Protein AF-A0A829D7S8-F1 (afdb_monomer_lite)

pLDDT: mean 92.16, std 6.32, range [56.72, 98.25]

Radius of gyration: 20.56 Å; chains: 1; bounding box: 47×34×54 Å

Structure (mmCIF, N/CA/C/O backbone):
data_AF-A0A829D7S8-F1
#
_entry.id   AF-A0A829D7S8-F1
#
loop_
_atom_site.group_PDB
_atom_site.id
_atom_site.type_symbol
_atom_site.label_atom_id
_atom_site.label_alt_id
_atom_site.label_comp_id
_atom_site.label_asym_id
_atom_site.label_entity_id
_atom_site.label_seq_id
_atom_site.pdbx_PDB_ins_code
_atom_site.Cartn_x
_atom_site.Cartn_y
_atom_site.Cartn_z
_atom_site.occupancy
_atom_site.B_iso_or_equiv
_atom_site.auth_seq_id
_atom_site.auth_comp_id
_atom_site.auth_asym_id
_atom_site.auth_atom_id
_atom_site.pdbx_PDB_model_num
ATOM 1 N N . MET A 1 1 ? 19.886 -24.184 -5.413 1.00 60.88 1 MET A N 1
ATOM 2 C CA . MET A 1 1 ? 19.969 -22.726 -5.178 1.00 60.88 1 MET A CA 1
ATOM 3 C C . MET A 1 1 ? 20.993 -22.502 -4.086 1.00 60.88 1 MET A C 1
ATOM 5 O O . MET A 1 1 ? 20.835 -23.091 -3.027 1.00 60.88 1 MET A O 1
ATOM 9 N N . GLU A 1 2 ? 22.037 -21.721 -4.359 1.00 80.69 2 GLU A N 1
ATOM 10 C CA . GLU A 1 2 ? 23.176 -21.539 -3.439 1.00 80.69 2 GLU A CA 1
ATOM 11 C C . GLU A 1 2 ? 23.070 -20.266 -2.580 1.00 80.69 2 GLU A C 1
ATOM 13 O O . GLU A 1 2 ? 23.741 -20.155 -1.559 1.00 80.69 2 GLU A O 1
ATOM 18 N N . TRP A 1 3 ? 22.213 -19.307 -2.955 1.00 84.88 3 TRP A N 1
ATOM 19 C CA . TRP A 1 3 ? 22.037 -18.040 -2.238 1.00 84.88 3 TRP A CA 1
ATOM 20 C C . TRP A 1 3 ? 20.622 -17.482 -2.488 1.00 84.88 3 TRP A C 1
ATOM 22 O O . TRP A 1 3 ? 20.160 -17.479 -3.622 1.00 84.88 3 TRP A O 1
ATOM 32 N N . CYS A 1 4 ? 19.901 -17.055 -1.445 1.00 85.06 4 CYS A N 1
ATOM 33 C CA . CYS A 1 4 ? 18.583 -16.399 -1.564 1.00 85.06 4 CYS A CA 1
ATOM 34 C C . CYS A 1 4 ? 18.231 -15.685 -0.248 1.00 85.06 4 CYS A C 1
ATOM 36 O O . CYS A 1 4 ? 17.263 -16.015 0.438 1.00 85.06 4 CYS A O 1
ATOM 38 N N . TYR A 1 5 ? 19.084 -14.754 0.176 1.00 88.12 5 TYR A N 1
ATOM 39 C CA . TYR A 1 5 ? 18.881 -14.039 1.435 1.00 88.12 5 TYR A CA 1
ATOM 40 C C . TYR A 1 5 ? 18.190 -12.696 1.197 1.00 88.12 5 TYR A C 1
ATOM 42 O O . TYR A 1 5 ? 18.477 -11.992 0.228 1.00 88.12 5 TYR A O 1
ATOM 50 N N . ASN A 1 6 ? 17.311 -12.305 2.124 1.00 84.62 6 ASN A N 1
ATOM 51 C CA . ASN A 1 6 ? 16.672 -10.987 2.131 1.00 84.62 6 ASN A CA 1
ATOM 52 C C . ASN A 1 6 ? 17.607 -9.922 2.730 1.00 84.62 6 ASN A C 1
ATOM 54 O O . ASN A 1 6 ? 17.330 -9.332 3.774 1.00 84.62 6 ASN A O 1
ATOM 58 N N . ARG A 1 7 ? 18.766 -9.741 2.100 1.00 87.25 7 ARG A N 1
ATOM 59 C CA . ARG A 1 7 ? 19.721 -8.675 2.398 1.00 87.25 7 ARG A CA 1
ATOM 60 C C . ARG A 1 7 ? 20.354 -8.212 1.098 1.00 87.25 7 ARG A C 1
ATOM 62 O O . ARG A 1 7 ? 20.599 -9.027 0.211 1.00 87.25 7 ARG A O 1
ATOM 69 N N . LEU A 1 8 ? 20.574 -6.908 0.991 1.00 84.12 8 LEU A N 1
ATOM 70 C CA . LEU A 1 8 ? 21.211 -6.325 -0.178 1.00 84.12 8 LEU A CA 1
ATOM 71 C C . LEU A 1 8 ? 22.719 -6.582 -0.103 1.00 84.12 8 LEU A C 1
ATOM 73 O O . LEU A 1 8 ? 23.388 -6.096 0.805 1.00 84.12 8 LEU A O 1
ATOM 77 N N . GLU A 1 9 ? 23.227 -7.344 -1.061 1.00 88.62 9 GLU A N 1
ATOM 78 C CA . GLU A 1 9 ? 24.649 -7.552 -1.329 1.00 88.62 9 GLU A CA 1
ATOM 79 C C . GLU A 1 9 ? 24.943 -7.131 -2.776 1.00 88.62 9 GLU A C 1
ATOM 81 O O . GLU A 1 9 ? 24.033 -6.957 -3.595 1.00 88.62 9 GLU A O 1
ATOM 86 N N . GLU A 1 10 ? 26.219 -6.956 -3.114 1.00 85.00 10 GLU A N 1
ATOM 87 C CA . GLU A 1 10 ? 26.619 -6.610 -4.476 1.00 85.00 10 GLU A CA 1
ATOM 88 C C . GLU A 1 10 ? 26.099 -7.657 -5.476 1.00 85.00 10 GLU A C 1
ATOM 90 O O . GLU A 1 10 ? 26.442 -8.837 -5.417 1.00 85.00 10 GLU A O 1
ATOM 95 N N . GLY A 1 11 ? 25.199 -7.227 -6.365 1.00 79.44 11 GLY A N 1
ATOM 96 C CA . GLY A 1 11 ? 24.566 -8.102 -7.351 1.00 79.44 11 GLY A CA 1
ATOM 97 C C . GLY A 1 11 ? 23.584 -9.132 -6.780 1.00 79.44 11 GLY A C 1
ATOM 98 O O . GLY A 1 11 ? 23.167 -10.016 -7.526 1.00 79.44 11 GLY A O 1
ATOM 99 N N . ARG A 1 12 ? 23.182 -9.048 -5.500 1.00 84.44 12 ARG A N 1
ATOM 100 C CA . ARG A 1 12 ? 22.297 -10.044 -4.878 1.00 84.44 12 ARG A CA 1
ATOM 101 C C . ARG A 1 12 ? 21.247 -9.419 -3.952 1.00 84.44 12 ARG A C 1
ATOM 103 O O . ARG A 1 12 ? 21.555 -8.608 -3.084 1.00 84.44 12 ARG A O 1
ATOM 110 N N . LEU A 1 13 ? 19.989 -9.815 -4.139 1.00 88.00 13 LEU A N 1
ATOM 111 C CA . LEU A 1 13 ? 18.860 -9.448 -3.282 1.00 88.00 13 LEU A CA 1
ATOM 112 C C . LEU A 1 13 ? 17.735 -10.460 -3.500 1.00 88.00 13 LEU A C 1
ATOM 114 O O . LEU A 1 13 ? 17.040 -10.390 -4.517 1.00 88.00 13 LEU A O 1
ATOM 118 N N . GLY A 1 14 ? 17.590 -11.396 -2.558 1.00 88.88 14 GLY A N 1
ATOM 119 C CA . GLY A 1 14 ? 16.621 -12.486 -2.653 1.00 88.88 14 GLY A CA 1
ATOM 120 C C . GLY A 1 14 ? 16.651 -13.198 -4.007 1.00 88.88 14 GLY A C 1
ATOM 121 O O . GLY A 1 14 ? 17.698 -13.342 -4.639 1.00 88.88 14 GLY A O 1
ATOM 122 N N . ASP A 1 15 ? 15.473 -13.611 -4.452 1.00 88.12 15 ASP A N 1
ATOM 123 C CA . ASP A 1 15 ? 15.202 -14.129 -5.788 1.00 88.12 15 ASP A CA 1
ATOM 124 C C . ASP A 1 15 ? 15.162 -13.015 -6.853 1.00 88.12 15 ASP A C 1
ATOM 126 O O . ASP A 1 15 ? 15.587 -13.221 -7.990 1.00 88.12 15 ASP A O 1
ATOM 130 N N . GLN A 1 16 ? 14.713 -11.812 -6.487 1.00 88.50 16 GLN A N 1
ATOM 131 C CA . GLN A 1 16 ? 14.463 -10.720 -7.429 1.00 88.50 16 GLN A CA 1
ATOM 132 C C . GLN A 1 16 ? 15.694 -10.299 -8.241 1.00 88.50 16 GLN A C 1
ATOM 134 O O . GLN A 1 16 ? 15.571 -10.028 -9.434 1.00 88.50 16 GLN A O 1
ATOM 139 N N . LYS A 1 17 ? 16.890 -10.262 -7.641 1.00 88.94 17 LYS A N 1
ATOM 140 C CA . LYS A 1 17 ? 18.094 -9.793 -8.349 1.00 88.94 17 LYS A CA 1
ATOM 141 C C . LYS A 1 17 ? 18.584 -10.758 -9.430 1.00 88.94 17 LYS A C 1
ATOM 143 O O . LYS A 1 17 ? 19.277 -10.335 -10.349 1.00 88.94 17 LYS A O 1
ATOM 148 N N . TYR A 1 18 ? 18.186 -12.030 -9.368 1.00 89.12 18 TYR A N 1
ATOM 149 C CA . TYR A 1 18 ? 18.498 -12.980 -10.434 1.00 89.12 18 TYR A CA 1
ATOM 150 C C . TYR A 1 18 ? 17.850 -12.578 -11.764 1.00 89.12 18 TYR A C 1
ATOM 152 O O . TYR A 1 18 ? 18.429 -12.840 -12.815 1.00 89.12 18 TYR A O 1
ATOM 160 N N . LEU A 1 19 ? 16.705 -11.887 -11.737 1.00 90.38 19 LEU A N 1
ATOM 161 C CA . LEU A 1 19 ? 15.999 -11.456 -12.946 1.00 90.38 19 LEU A CA 1
ATOM 162 C C . LEU A 1 19 ? 16.843 -10.532 -13.837 1.00 90.38 19 LEU A C 1
ATOM 164 O O . LEU A 1 19 ? 16.662 -10.547 -15.052 1.00 90.38 19 LEU A O 1
ATOM 168 N N . ASP A 1 20 ? 17.798 -9.791 -13.267 1.00 89.50 20 ASP A N 1
ATOM 169 C CA . ASP A 1 20 ? 18.663 -8.868 -14.013 1.00 89.50 20 ASP A CA 1
ATOM 170 C C . ASP A 1 20 ? 19.591 -9.591 -15.001 1.00 89.50 20 ASP A C 1
ATOM 172 O O . ASP A 1 20 ? 19.954 -9.018 -16.029 1.00 89.50 20 ASP A O 1
ATOM 176 N N . ILE A 1 21 ? 19.969 -10.840 -14.696 1.00 91.06 21 ILE A N 1
ATOM 177 C CA . ILE A 1 21 ? 20.879 -11.649 -15.524 1.00 91.06 21 ILE A CA 1
ATOM 178 C C . ILE A 1 21 ? 20.143 -12.666 -16.405 1.00 91.06 21 ILE A C 1
ATOM 180 O O . ILE A 1 21 ? 20.741 -13.275 -17.291 1.00 91.06 21 ILE A O 1
ATOM 184 N N . TRP A 1 22 ? 18.854 -12.911 -16.152 1.00 92.69 22 TRP A N 1
ATOM 185 C CA . TRP A 1 22 ? 18.091 -13.945 -16.856 1.00 92.69 22 TRP A CA 1
ATOM 186 C C . TRP A 1 22 ? 17.999 -13.734 -18.371 1.00 92.69 22 TRP A C 1
ATOM 188 O O . TRP A 1 22 ? 18.159 -14.725 -19.087 1.00 92.69 22 TRP A O 1
ATOM 198 N N . PRO A 1 23 ? 17.795 -12.505 -18.889 1.00 93.62 23 PRO A N 1
ATOM 199 C CA . PRO A 1 23 ? 17.758 -12.272 -20.330 1.00 93.62 23 PRO A CA 1
ATOM 200 C C . PRO A 1 23 ? 19.057 -12.663 -21.047 1.00 93.62 23 PRO A C 1
ATOM 202 O O . PRO A 1 23 ? 19.014 -13.031 -22.216 1.00 93.62 23 PRO A O 1
ATOM 205 N N . GLN A 1 24 ? 20.208 -12.591 -20.366 1.00 92.50 24 GLN A N 1
ATOM 206 C CA . GLN A 1 24 ? 21.499 -13.012 -20.916 1.00 92.50 24 GLN A CA 1
ATOM 207 C C . GLN A 1 24 ? 21.796 -14.492 -20.630 1.00 92.50 24 GLN A C 1
ATOM 209 O O . GLN A 1 24 ? 22.450 -15.153 -21.433 1.00 92.50 24 GLN A O 1
ATOM 214 N N . ALA A 1 25 ? 21.324 -15.020 -19.498 1.00 92.75 25 ALA A N 1
ATOM 215 C CA . ALA A 1 25 ? 21.607 -16.385 -19.059 1.00 92.75 25 ALA A CA 1
ATOM 216 C C . ALA A 1 25 ? 20.745 -17.455 -19.756 1.00 92.75 25 ALA A C 1
ATOM 218 O O . ALA A 1 25 ? 21.171 -18.606 -19.856 1.00 92.75 25 ALA A O 1
ATOM 219 N N . TYR A 1 26 ? 19.549 -17.107 -20.246 1.00 94.25 26 TYR A N 1
ATOM 220 C CA . TYR A 1 26 ? 18.585 -18.077 -20.773 1.00 94.25 26 TYR A CA 1
ATOM 221 C C . TYR A 1 26 ? 17.999 -17.651 -22.124 1.00 94.25 26 TYR A C 1
ATOM 223 O O . TYR A 1 26 ? 17.531 -16.531 -22.297 1.00 94.25 26 TYR A O 1
ATOM 231 N N . LYS A 1 27 ? 17.948 -18.588 -23.082 1.00 91.62 27 LYS A N 1
ATOM 232 C CA . LYS A 1 27 ? 17.506 -18.320 -24.467 1.00 91.62 27 LYS A CA 1
ATOM 233 C C . LYS A 1 27 ? 16.011 -18.015 -24.623 1.00 91.62 27 LYS A C 1
ATOM 235 O O . LYS A 1 27 ? 15.631 -17.364 -25.586 1.00 91.62 27 LYS A O 1
ATOM 240 N N . ASN A 1 28 ? 15.170 -18.480 -23.699 1.00 93.88 28 ASN A N 1
ATOM 241 C CA . ASN A 1 28 ? 13.708 -18.393 -23.804 1.00 93.88 28 ASN A CA 1
ATOM 242 C C . ASN A 1 28 ? 13.105 -17.441 -22.757 1.00 93.88 28 ASN A C 1
ATOM 244 O O . ASN A 1 28 ? 12.023 -17.693 -22.231 1.00 93.88 28 ASN A O 1
ATOM 248 N N . VAL A 1 29 ? 13.821 -16.362 -22.431 1.00 94.81 29 VAL A N 1
ATOM 249 C CA . VAL A 1 29 ? 13.354 -15.290 -21.542 1.00 94.81 29 VAL A CA 1
ATOM 250 C C . VAL A 1 29 ? 13.076 -14.046 -22.378 1.00 94.81 29 VAL A C 1
ATOM 252 O O . VAL A 1 29 ? 13.906 -13.625 -23.178 1.00 94.81 29 VAL A O 1
ATOM 255 N N . CYS A 1 30 ? 11.905 -13.443 -22.184 1.00 91.50 3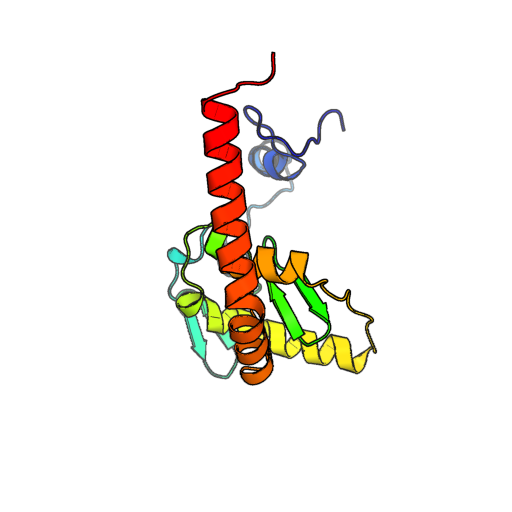0 CYS A N 1
ATOM 256 C CA . CYS A 1 30 ? 11.525 -12.195 -22.835 1.00 91.50 30 CYS A CA 1
ATOM 257 C C . CYS A 1 30 ? 11.257 -11.123 -21.778 1.00 91.50 30 CYS A C 1
ATOM 259 O O . CYS A 1 30 ? 10.560 -11.374 -20.795 1.00 91.50 30 CYS A O 1
ATOM 261 N N . VAL A 1 31 ? 11.804 -9.925 -21.990 1.00 91.44 31 VAL A N 1
ATOM 262 C CA . VAL A 1 31 ? 11.541 -8.771 -21.126 1.00 91.44 31 VAL A CA 1
ATOM 263 C C . VAL A 1 31 ? 10.228 -8.128 -21.551 1.00 91.44 31 VAL A C 1
ATOM 265 O O . VAL A 1 31 ? 10.083 -7.657 -22.683 1.00 91.44 31 VAL A O 1
ATOM 268 N N . LEU A 1 32 ? 9.271 -8.094 -20.628 1.00 90.81 32 LEU A N 1
ATOM 269 C CA . LEU A 1 32 ? 7.996 -7.426 -20.835 1.00 90.81 32 LEU A CA 1
ATOM 270 C C . LEU A 1 32 ? 8.218 -5.918 -21.022 1.00 90.81 32 LEU A C 1
ATOM 272 O O . LEU A 1 32 ? 8.768 -5.254 -20.150 1.00 90.81 32 LEU A O 1
ATOM 276 N N . LYS A 1 33 ? 7.767 -5.380 -22.160 1.00 89.75 33 LYS A N 1
ATOM 277 C CA . LYS A 1 33 ? 7.876 -3.946 -22.492 1.00 89.75 33 LYS A CA 1
ATOM 278 C C . LYS A 1 33 ? 6.652 -3.121 -22.084 1.00 89.75 33 LYS A C 1
ATOM 280 O O . LYS A 1 33 ? 6.668 -1.905 -22.214 1.00 89.75 33 LYS A O 1
ATOM 285 N N . ASN A 1 34 ? 5.581 -3.782 -21.653 1.00 89.94 34 ASN A N 1
ATOM 286 C CA . ASN A 1 34 ? 4.330 -3.138 -21.277 1.00 89.94 34 ASN A CA 1
ATOM 287 C C . ASN A 1 34 ? 4.420 -2.604 -19.837 1.00 89.94 34 ASN A C 1
ATOM 289 O O . ASN A 1 34 ? 4.390 -3.384 -18.883 1.00 89.94 34 ASN A O 1
ATOM 293 N N . GLU A 1 35 ? 4.499 -1.284 -19.683 1.00 90.50 35 GLU A N 1
ATOM 294 C CA . GLU A 1 35 ? 4.622 -0.627 -18.377 1.00 90.50 35 GLU A CA 1
ATOM 295 C C . GLU A 1 35 ? 3.363 -0.775 -17.512 1.00 90.50 35 GLU A C 1
ATOM 297 O O . GLU A 1 35 ? 3.458 -0.868 -16.287 1.00 90.50 35 GLU A O 1
ATOM 302 N N . GLN A 1 36 ? 2.185 -0.910 -18.130 1.00 95.06 36 GLN A N 1
ATOM 303 C CA . GLN A 1 36 ? 0.901 -1.094 -17.444 1.00 95.06 36 GLN A CA 1
ATOM 304 C C . GLN A 1 36 ? 0.799 -2.431 -16.687 1.00 95.06 36 GLN A C 1
ATOM 306 O O . GLN A 1 36 ? -0.155 -2.644 -15.936 1.00 95.06 36 GLN A O 1
ATOM 311 N N . ALA A 1 37 ? 1.773 -3.324 -16.872 1.00 93.94 37 ALA A N 1
ATOM 312 C CA . ALA A 1 37 ? 1.940 -4.586 -16.157 1.00 93.94 37 ALA A CA 1
ATOM 313 C C . ALA A 1 37 ? 3.177 -4.574 -15.229 1.00 93.94 37 ALA A C 1
ATOM 315 O O . ALA A 1 37 ? 3.745 -5.616 -14.913 1.00 93.94 37 ALA A O 1
ATOM 316 N N . GLY A 1 38 ? 3.617 -3.392 -14.795 1.00 92.56 38 GLY A N 1
ATOM 317 C CA . GLY A 1 38 ? 4.749 -3.231 -13.881 1.00 92.56 38 GLY A CA 1
ATOM 318 C C . GLY A 1 38 ? 4.687 -1.967 -13.026 1.00 92.56 38 GLY A C 1
ATOM 319 O O . GLY A 1 38 ? 5.700 -1.581 -12.442 1.00 92.56 38 GLY A O 1
ATOM 320 N N . VAL A 1 39 ? 3.529 -1.301 -12.951 1.00 96.06 39 VAL A N 1
ATOM 321 C CA . VAL A 1 39 ? 3.364 -0.082 -12.146 1.00 96.06 39 VAL A CA 1
ATOM 322 C C . VAL A 1 39 ? 3.351 -0.435 -10.661 1.00 96.06 39 VAL A C 1
ATOM 324 O O . VAL A 1 39 ? 2.600 -1.306 -10.224 1.00 96.06 39 VAL A O 1
ATOM 327 N N . ALA A 1 40 ? 4.180 0.251 -9.883 1.00 96.25 40 ALA A N 1
ATOM 328 C CA . ALA A 1 40 ? 4.447 -0.020 -8.477 1.00 96.25 40 ALA A CA 1
ATOM 329 C C . ALA A 1 40 ? 4.945 1.242 -7.762 1.00 96.25 40 ALA A C 1
ATOM 331 O O . ALA A 1 40 ? 5.247 2.255 -8.387 1.00 96.25 40 ALA A O 1
ATOM 332 N N . LEU A 1 41 ? 5.122 1.180 -6.442 1.00 96.81 41 LEU A N 1
ATOM 333 C CA . LEU A 1 41 ? 5.589 2.330 -5.656 1.00 96.81 41 LEU A CA 1
ATOM 334 C C . LEU A 1 41 ? 6.919 2.929 -6.160 1.00 96.81 41 LEU A C 1
ATOM 336 O O . LEU A 1 41 ? 7.082 4.138 -6.143 1.00 96.81 41 LEU A O 1
ATOM 340 N N . TRP A 1 42 ? 7.853 2.129 -6.679 1.00 94.94 42 TRP A N 1
ATOM 341 C CA . TRP A 1 42 ? 9.163 2.631 -7.129 1.00 94.94 42 TRP A CA 1
ATOM 342 C C . TRP A 1 42 ? 9.166 3.336 -8.496 1.00 94.94 42 TRP A C 1
ATOM 344 O O . TRP A 1 42 ? 10.164 3.964 -8.845 1.00 94.94 42 TRP A O 1
ATOM 354 N N . ASN A 1 43 ? 8.111 3.207 -9.307 1.00 95.12 43 ASN A N 1
ATOM 355 C CA . ASN A 1 43 ? 8.041 3.838 -10.633 1.00 95.12 43 ASN A CA 1
ATOM 356 C C . ASN A 1 43 ? 6.769 4.658 -10.872 1.00 95.12 43 ASN A C 1
ATOM 358 O O . ASN A 1 43 ? 6.711 5.369 -11.868 1.00 95.12 43 ASN A O 1
ATOM 362 N N . VAL A 1 44 ? 5.780 4.604 -9.977 1.00 95.19 44 VAL A N 1
ATOM 363 C CA . VAL A 1 44 ? 4.455 5.191 -10.213 1.00 95.19 44 VAL A CA 1
ATOM 364 C C . VAL A 1 44 ? 4.461 6.707 -10.420 1.00 95.19 44 VAL A C 1
ATOM 366 O O . VAL A 1 44 ? 3.620 7.212 -11.153 1.00 95.19 44 VAL A O 1
ATOM 369 N N . GLU A 1 45 ? 5.419 7.438 -9.843 1.00 94.12 45 GLU A N 1
ATOM 370 C CA . GLU A 1 45 ? 5.535 8.896 -10.032 1.00 94.12 45 GLU A CA 1
ATOM 371 C C . GLU A 1 45 ? 5.875 9.312 -11.466 1.00 94.12 45 GLU A C 1
ATOM 373 O O . GLU A 1 45 ? 5.713 10.476 -11.819 1.00 94.12 45 GLU A O 1
ATOM 378 N N . LYS A 1 46 ? 6.339 8.373 -12.296 1.00 94.38 46 LYS A N 1
ATOM 379 C CA . LYS A 1 46 ? 6.680 8.633 -13.697 1.00 94.38 46 LYS A CA 1
ATOM 380 C C . LYS A 1 46 ? 5.452 8.759 -14.593 1.00 94.38 46 LYS A C 1
ATOM 382 O O . LYS A 1 46 ? 5.591 9.237 -15.712 1.00 94.38 46 LYS A O 1
ATOM 387 N N . TYR A 1 47 ? 4.287 8.324 -14.116 1.00 94.88 47 TYR A N 1
ATOM 388 C CA . TYR A 1 47 ? 3.111 8.131 -14.949 1.00 94.88 47 TYR A CA 1
ATOM 389 C C . TYR A 1 47 ? 1.962 9.060 -14.566 1.00 94.88 47 TYR A C 1
ATOM 391 O O . TYR A 1 47 ? 1.717 9.348 -13.390 1.00 94.88 47 TYR A O 1
ATOM 399 N N . LYS A 1 48 ? 1.178 9.460 -15.565 1.00 95.50 48 LYS A N 1
ATOM 400 C CA . LYS A 1 48 ? -0.122 10.097 -15.376 1.00 95.50 48 LYS A CA 1
ATOM 401 C C . LYS A 1 48 ? -1.164 9.024 -15.073 1.00 95.50 48 LYS A C 1
ATOM 403 O O . LYS A 1 48 ? -1.410 8.134 -15.885 1.00 95.50 48 LYS A O 1
ATOM 408 N N . ILE A 1 49 ? -1.807 9.131 -13.913 1.00 96.25 49 ILE A N 1
ATOM 409 C CA . ILE A 1 49 ? -2.819 8.172 -13.459 1.00 96.25 49 ILE A CA 1
ATOM 410 C C . ILE A 1 49 ? -4.204 8.797 -13.601 1.00 96.25 49 ILE A C 1
ATOM 412 O O . ILE A 1 49 ? -4.478 9.854 -13.033 1.00 96.25 49 ILE A O 1
ATOM 416 N N . GLU A 1 50 ? -5.096 8.125 -14.322 1.00 96.38 50 GLU A N 1
ATOM 417 C CA . GLU A 1 50 ? -6.471 8.579 -14.531 1.00 96.38 50 GLU A CA 1
ATOM 418 C C . GLU A 1 50 ? -7.477 7.465 -14.244 1.00 96.38 50 GLU A C 1
ATOM 420 O O . GLU A 1 50 ? -7.221 6.290 -14.495 1.00 96.38 50 GLU A O 1
ATOM 425 N N . LEU A 1 51 ? -8.656 7.837 -13.745 1.00 96.44 51 LEU A N 1
ATOM 426 C CA . LEU A 1 51 ? -9.789 6.930 -13.584 1.00 96.44 51 LEU A CA 1
ATOM 427 C C . LEU A 1 51 ? -10.856 7.292 -14.622 1.00 96.44 51 LEU A C 1
ATOM 429 O O . LEU A 1 51 ? -11.432 8.375 -14.560 1.00 96.44 51 LEU A O 1
ATOM 433 N N . LYS A 1 52 ? -11.136 6.387 -15.563 1.00 96.06 52 LYS A N 1
ATOM 434 C CA . LYS A 1 52 ? -12.174 6.559 -16.594 1.00 96.06 52 LYS A CA 1
ATOM 435 C C . LYS A 1 52 ? -13.099 5.344 -16.558 1.00 96.06 52 LYS A C 1
ATOM 437 O O . LYS A 1 52 ? -12.637 4.212 -16.680 1.00 96.06 52 LYS A O 1
ATOM 442 N N . ASN A 1 53 ? -14.403 5.558 -16.364 1.00 93.56 53 ASN A N 1
ATOM 443 C CA . ASN A 1 53 ? -15.419 4.491 -16.324 1.00 93.56 53 ASN A CA 1
ATOM 444 C C . ASN A 1 53 ? -15.081 3.339 -15.349 1.00 93.56 53 ASN A C 1
ATOM 446 O O . ASN A 1 53 ? -15.218 2.164 -15.686 1.00 93.56 53 ASN A O 1
ATOM 450 N N . GLY A 1 54 ? -14.572 3.672 -14.156 1.00 92.19 54 GLY A N 1
ATOM 451 C CA . GLY A 1 54 ? -14.178 2.687 -13.138 1.00 92.19 54 GLY A CA 1
ATOM 452 C C . GLY A 1 54 ? -12.905 1.895 -13.461 1.00 92.19 54 GLY A C 1
ATOM 453 O O . GLY A 1 54 ? -12.575 0.956 -12.741 1.00 92.19 54 GLY A O 1
ATOM 454 N N . ARG A 1 55 ? -12.181 2.255 -14.527 1.00 95.56 55 ARG A N 1
ATOM 455 C CA . ARG A 1 55 ? -10.919 1.631 -14.933 1.00 95.56 55 ARG A CA 1
ATOM 456 C C . ARG A 1 55 ? -9.764 2.613 -14.795 1.00 95.56 55 ARG A C 1
ATOM 458 O O . ARG A 1 55 ? -9.922 3.804 -15.060 1.00 95.56 55 ARG A O 1
ATOM 465 N N . ILE A 1 56 ? -8.614 2.099 -14.378 1.00 97.25 56 ILE A N 1
ATOM 466 C CA . ILE A 1 56 ? -7.405 2.894 -14.156 1.00 97.25 56 ILE A CA 1
ATOM 467 C C . ILE A 1 56 ? -6.588 2.915 -15.444 1.00 97.25 56 ILE A C 1
ATOM 469 O O . ILE A 1 56 ? -6.350 1.867 -16.040 1.00 97.25 56 ILE A O 1
ATOM 473 N N . PHE A 1 57 ? -6.144 4.097 -15.846 1.00 97.44 57 PHE A N 1
ATOM 474 C CA . PHE A 1 57 ? -5.272 4.327 -16.988 1.00 97.44 57 PHE A CA 1
ATOM 475 C C . PHE A 1 57 ? -3.945 4.921 -16.512 1.00 97.44 57 PHE A C 1
ATOM 477 O O . PHE A 1 57 ? -3.922 5.719 -15.575 1.00 97.44 57 PHE A O 1
ATOM 484 N N . ILE A 1 58 ? -2.865 4.504 -17.164 1.00 96.44 58 ILE A N 1
ATOM 485 C CA . ILE A 1 58 ? -1.479 4.919 -16.949 1.00 96.44 58 ILE A CA 1
ATOM 486 C C . ILE A 1 58 ? -0.994 5.432 -18.299 1.00 96.44 58 ILE A C 1
ATOM 488 O O . ILE A 1 58 ? -0.881 4.640 -19.238 1.00 96.44 58 ILE A O 1
ATOM 492 N N . ASP A 1 59 ? -0.791 6.745 -18.401 1.00 95.38 59 ASP A N 1
ATOM 493 C CA . ASP A 1 59 ? -0.481 7.441 -19.658 1.00 95.38 59 ASP A CA 1
ATOM 494 C C . ASP A 1 59 ? -1.460 7.073 -20.784 1.00 95.38 59 ASP A C 1
ATOM 496 O O . ASP A 1 59 ? -1.081 6.626 -21.862 1.00 95.38 59 ASP A O 1
ATOM 500 N N . ASP A 1 60 ? -2.758 7.205 -20.491 1.00 95.88 60 ASP A N 1
ATOM 501 C CA . ASP A 1 60 ? -3.872 6.909 -21.405 1.00 95.88 60 ASP A CA 1
ATOM 502 C C . ASP A 1 60 ? -4.007 5.438 -21.851 1.00 95.88 60 ASP A C 1
ATOM 504 O O . ASP A 1 60 ? -4.943 5.097 -22.579 1.00 95.88 60 ASP A O 1
ATOM 508 N N . VAL A 1 61 ? -3.174 4.529 -21.335 1.00 96.69 61 VAL A N 1
ATOM 509 C CA . VAL A 1 61 ? -3.275 3.081 -21.568 1.00 96.69 61 VAL A CA 1
ATOM 510 C C . VAL A 1 61 ? -3.865 2.385 -20.344 1.00 96.69 61 VAL A C 1
ATOM 512 O O . VAL A 1 61 ? -3.537 2.700 -19.203 1.00 96.69 61 VAL A O 1
ATOM 515 N N . LEU A 1 62 ? -4.762 1.424 -20.568 1.00 97.19 62 LEU A N 1
ATOM 516 C CA . LEU A 1 62 ? -5.423 0.681 -19.495 1.00 97.19 62 LEU A CA 1
ATOM 517 C C . LEU A 1 62 ? -4.399 -0.069 -18.625 1.00 97.19 62 LEU A C 1
ATOM 519 O O . LEU A 1 62 ? -3.610 -0.864 -19.135 1.00 97.19 62 LEU A O 1
ATOM 523 N N . LEU A 1 63 ? -4.462 0.141 -17.308 1.00 97.44 63 LEU A N 1
ATOM 524 C CA . LEU A 1 63 ? -3.674 -0.603 -16.330 1.00 97.44 63 LEU A CA 1
ATOM 525 C C . LEU A 1 63 ? -4.021 -2.097 -16.408 1.00 97.44 63 LEU A C 1
ATOM 527 O O . LEU A 1 63 ? -5.189 -2.467 -16.275 1.00 97.44 63 LEU A O 1
ATOM 531 N N . VAL A 1 64 ? -3.008 -2.952 -16.558 1.00 96.31 64 VAL A N 1
ATOM 532 C CA . VAL A 1 64 ? -3.183 -4.411 -16.522 1.00 96.31 64 VAL A CA 1
ATOM 533 C C . VAL A 1 64 ? -3.221 -4.883 -15.072 1.00 96.31 64 VAL A C 1
ATOM 535 O O . VAL A 1 64 ? -4.186 -5.518 -14.654 1.00 96.31 64 VAL A O 1
ATOM 538 N N . PHE A 1 65 ? -2.199 -4.536 -14.285 1.00 95.38 65 PHE A N 1
ATOM 539 C CA . PHE A 1 65 ? -2.194 -4.738 -12.838 1.00 95.38 65 PHE A CA 1
ATOM 540 C C . PHE A 1 65 ? -1.249 -3.757 -12.142 1.00 95.38 65 PHE A C 1
ATOM 542 O O . PHE A 1 65 ? -0.268 -3.294 -12.719 1.00 95.38 65 PHE A O 1
ATOM 549 N N . TYR A 1 66 ? -1.537 -3.474 -10.872 1.00 96.81 66 TYR A N 1
ATOM 550 C CA . TYR A 1 66 ? -0.644 -2.724 -9.992 1.00 96.81 66 TYR A CA 1
ATOM 551 C C . TYR A 1 66 ? 0.093 -3.676 -9.048 1.00 96.81 66 TYR A C 1
ATOM 553 O O . TYR A 1 66 ? -0.517 -4.563 -8.448 1.00 96.81 66 TYR A O 1
ATOM 561 N N . HIS A 1 67 ? 1.399 -3.489 -8.887 1.00 96.31 67 HIS A N 1
ATOM 562 C CA . HIS A 1 67 ? 2.208 -4.260 -7.954 1.00 96.31 67 HIS A CA 1
ATOM 563 C C . HIS A 1 67 ? 2.161 -3.624 -6.553 1.00 96.31 67 HIS A C 1
ATOM 565 O O . HIS A 1 67 ? 2.833 -2.633 -6.256 1.00 96.31 67 HIS A O 1
ATOM 571 N N . PHE A 1 68 ? 1.367 -4.223 -5.665 1.00 96.62 68 PHE A N 1
ATOM 572 C CA . PHE A 1 68 ? 1.154 -3.763 -4.291 1.00 96.62 68 PHE A CA 1
ATOM 573 C C . PHE A 1 68 ? 2.286 -4.179 -3.335 1.00 96.62 68 PHE A C 1
ATOM 575 O O . PHE A 1 68 ? 2.118 -5.059 -2.488 1.00 96.62 68 PHE A O 1
ATOM 582 N N . HIS A 1 69 ? 3.441 -3.522 -3.426 1.00 94.75 69 HIS A N 1
ATOM 583 C CA . HIS A 1 69 ? 4.539 -3.774 -2.493 1.00 94.75 69 HIS A CA 1
ATOM 584 C C . HIS A 1 69 ? 4.182 -3.316 -1.065 1.00 94.75 69 HIS A C 1
ATOM 586 O O . HIS A 1 69 ? 3.694 -2.208 -0.862 1.00 94.75 69 HIS A O 1
ATOM 592 N N . MET A 1 70 ? 4.418 -4.180 -0.068 1.00 94.62 70 MET A N 1
ATOM 593 C CA . MET A 1 70 ? 4.147 -3.949 1.367 1.00 94.62 70 MET A CA 1
ATOM 594 C C . MET A 1 70 ? 2.675 -3.736 1.764 1.00 94.62 70 MET A C 1
ATOM 596 O O . MET A 1 70 ? 2.396 -3.434 2.931 1.00 94.62 70 MET A O 1
ATOM 600 N N . PHE A 1 71 ? 1.726 -3.927 0.845 1.00 97.44 71 PHE A N 1
ATOM 601 C CA . PHE A 1 71 ? 0.308 -3.810 1.165 1.00 97.44 71 PHE A CA 1
ATOM 602 C C . PHE A 1 71 ? -0.134 -4.888 2.157 1.00 97.44 71 PHE A C 1
ATOM 604 O O . PHE A 1 71 ? 0.223 -6.061 2.037 1.00 97.44 71 PHE A O 1
ATOM 611 N N . LYS A 1 72 ? -0.935 -4.490 3.147 1.00 97.25 72 LYS A N 1
ATOM 612 C CA . LYS A 1 72 ? -1.533 -5.403 4.128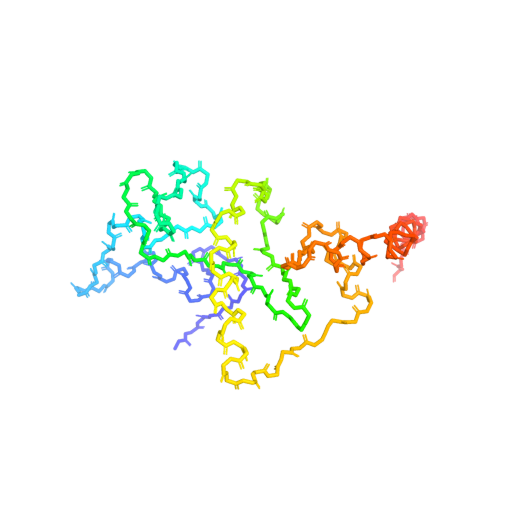 1.00 97.25 72 LYS A CA 1
ATOM 613 C C . LYS A 1 72 ? -2.979 -5.012 4.384 1.00 97.25 72 LYS A C 1
ATOM 615 O O . LYS A 1 72 ? -3.254 -3.836 4.616 1.00 97.25 72 LYS A O 1
ATOM 620 N N . PHE A 1 73 ? -3.869 -6.003 4.388 1.00 97.75 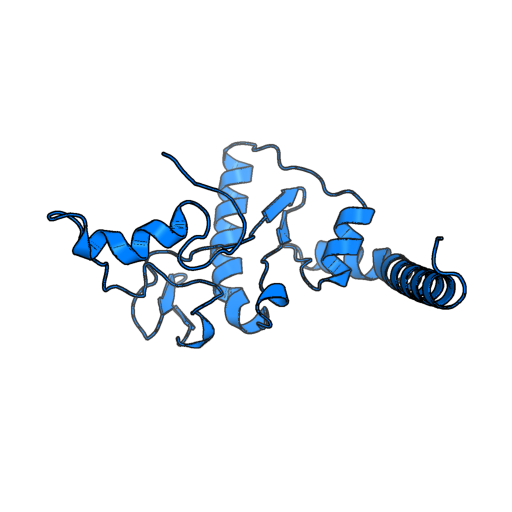73 PHE A N 1
ATOM 621 C CA . PHE A 1 73 ? -5.304 -5.842 4.616 1.00 97.75 73 PHE A CA 1
ATOM 622 C C . PHE A 1 73 ? -5.720 -6.549 5.909 1.00 97.75 73 PHE A C 1
ATOM 624 O O . PHE A 1 73 ? -5.327 -7.691 6.154 1.00 97.75 73 PHE A O 1
ATOM 631 N N . TYR A 1 74 ? -6.489 -5.860 6.745 1.00 97.56 74 TYR A N 1
ATOM 632 C CA . TYR A 1 74 ? -6.846 -6.287 8.095 1.00 97.56 74 TYR A CA 1
ATOM 633 C C . TYR A 1 74 ? -8.353 -6.198 8.325 1.00 97.56 74 TYR A C 1
ATOM 635 O O . TYR A 1 74 ? -9.085 -5.540 7.579 1.00 97.56 74 TYR A O 1
ATOM 643 N N . ALA A 1 75 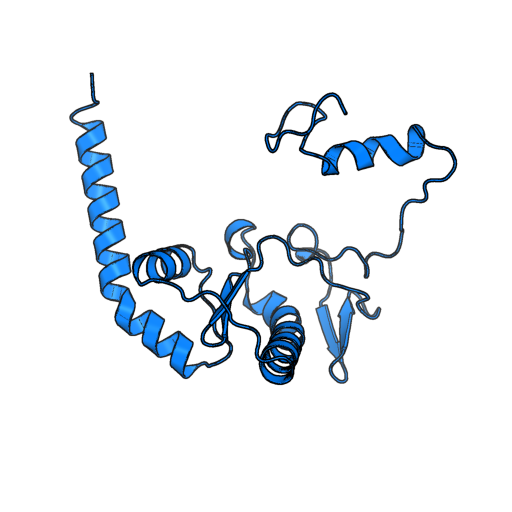? -8.808 -6.840 9.401 1.00 95.75 75 ALA A N 1
ATOM 644 C CA . ALA A 1 75 ? -10.192 -6.756 9.845 1.00 95.75 75 ALA A CA 1
ATOM 645 C C . ALA A 1 75 ? -10.648 -5.294 10.038 1.00 95.75 75 ALA A C 1
ATOM 647 O O . ALA A 1 75 ? -9.850 -4.399 10.327 1.00 95.75 75 ALA A O 1
ATOM 648 N N . GLY A 1 76 ? -11.947 -5.045 9.845 1.00 93.94 76 GLY A N 1
ATOM 649 C CA . GLY A 1 76 ? -12.512 -3.689 9.880 1.00 93.94 76 GLY A CA 1
ATOM 650 C C . GLY A 1 76 ? -12.168 -2.833 8.652 1.00 93.94 76 GLY A C 1
ATOM 651 O O . GLY A 1 76 ? -12.265 -1.604 8.713 1.00 93.94 76 GLY A O 1
ATOM 652 N N . ASN A 1 77 ? -11.755 -3.464 7.545 1.00 96.19 77 ASN A N 1
ATOM 653 C CA . ASN A 1 77 ? -11.342 -2.809 6.299 1.00 96.19 77 ASN A CA 1
ATOM 654 C C . ASN A 1 77 ? -10.224 -1.781 6.523 1.00 96.19 77 ASN A C 1
ATOM 656 O O . ASN A 1 77 ? -10.240 -0.686 5.949 1.00 96.19 77 ASN A O 1
ATOM 660 N N . ILE A 1 78 ? -9.289 -2.114 7.415 1.00 97.12 78 ILE A N 1
ATOM 661 C CA . ILE A 1 78 ? -8.092 -1.326 7.711 1.00 97.12 78 ILE A CA 1
ATOM 662 C C . ILE A 1 78 ? -6.953 -1.847 6.840 1.00 97.12 78 ILE A C 1
ATOM 664 O O . ILE A 1 78 ? -6.817 -3.052 6.638 1.00 97.12 78 ILE A O 1
ATOM 668 N N . TYR A 1 79 ? -6.114 -0.951 6.331 1.00 97.69 79 TYR A N 1
ATOM 669 C CA . TYR A 1 79 ? -4.983 -1.339 5.501 1.00 97.69 79 TYR A CA 1
ATOM 670 C C . TYR A 1 79 ? -3.773 -0.428 5.652 1.00 97.69 79 TYR A C 1
ATOM 672 O O . TYR A 1 79 ? -3.879 0.744 6.020 1.00 97.69 79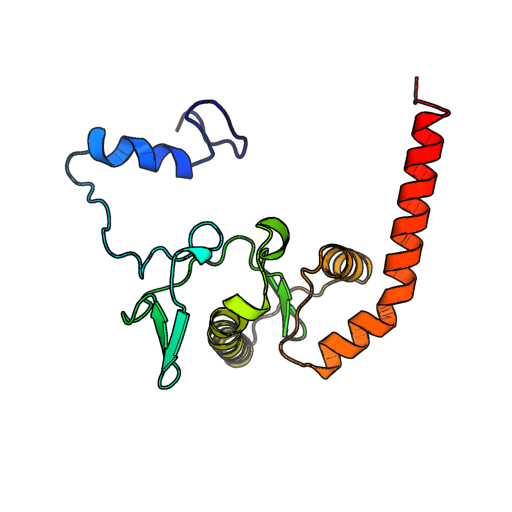 TYR A O 1
ATOM 680 N N . GLY A 1 80 ? -2.611 -1.009 5.362 1.00 97.50 80 GLY A N 1
ATOM 681 C CA . GLY A 1 80 ? -1.351 -0.305 5.150 1.00 97.50 80 GLY A CA 1
ATOM 682 C C . GLY A 1 80 ? -0.923 -0.436 3.693 1.00 97.50 80 GLY A C 1
ATOM 683 O O . GLY A 1 80 ? -1.180 -1.459 3.063 1.00 97.50 80 GLY A O 1
ATOM 684 N N . THR A 1 81 ? -0.289 0.601 3.160 1.00 96.69 81 THR A N 1
ATOM 685 C CA . THR A 1 81 ? 0.059 0.731 1.741 1.00 96.69 81 THR A CA 1
ATOM 686 C C . THR A 1 81 ? 1.558 0.719 1.470 1.00 96.69 81 THR A C 1
ATOM 688 O O . THR A 1 81 ? 1.940 0.412 0.351 1.00 96.69 81 THR A O 1
ATOM 691 N N . GLY A 1 82 ? 2.391 1.084 2.454 1.00 95.31 82 GLY A N 1
ATOM 692 C CA . GLY A 1 82 ? 3.843 1.243 2.275 1.00 95.31 82 GLY A CA 1
ATOM 693 C C . GLY A 1 82 ? 4.245 2.529 1.541 1.00 95.31 82 GLY A C 1
ATOM 694 O O . GLY A 1 82 ? 5.426 2.824 1.418 1.00 95.31 82 GLY A O 1
ATOM 695 N N . ILE A 1 83 ? 3.278 3.340 1.105 1.00 96.19 83 ILE A N 1
ATOM 696 C CA . ILE A 1 83 ? 3.487 4.582 0.339 1.00 96.19 83 ILE A CA 1
ATOM 697 C C . ILE A 1 83 ? 4.423 5.556 1.063 1.00 96.19 83 ILE A C 1
ATOM 699 O O . ILE A 1 83 ? 5.302 6.153 0.446 1.00 96.19 83 ILE A O 1
ATOM 703 N N . SER A 1 84 ? 4.258 5.688 2.381 1.00 94.06 84 SER A N 1
ATOM 704 C CA . SER A 1 84 ? 5.097 6.550 3.218 1.00 94.06 84 SER A CA 1
ATOM 705 C C . SER A 1 84 ? 6.572 6.154 3.198 1.00 94.06 84 SER A C 1
ATOM 707 O O . SER A 1 84 ? 7.428 7.027 3.301 1.00 94.06 84 SER A O 1
ATOM 709 N N . ASP A 1 85 ? 6.866 4.860 3.053 1.00 94.12 85 ASP A N 1
ATOM 710 C CA . ASP A 1 85 ? 8.231 4.331 3.074 1.00 94.12 85 ASP A CA 1
ATOM 711 C C . ASP A 1 85 ? 8.978 4.653 1.764 1.00 94.12 85 ASP A C 1
ATOM 713 O O . ASP A 1 85 ? 10.203 4.700 1.750 1.00 94.12 85 ASP A O 1
ATOM 717 N N . TYR A 1 86 ? 8.237 4.964 0.693 1.00 94.19 86 TYR A N 1
ATOM 718 C CA . TYR A 1 86 ? 8.756 5.461 -0.586 1.00 94.19 86 TYR A CA 1
ATOM 719 C C . TYR A 1 86 ? 8.761 6.997 -0.685 1.00 94.19 86 TYR A C 1
ATOM 721 O O . TYR A 1 86 ? 9.092 7.539 -1.732 1.00 94.19 86 TYR A O 1
ATOM 729 N N . GLY A 1 87 ? 8.366 7.717 0.373 1.00 94.31 87 GLY A N 1
ATOM 730 C CA . GLY A 1 87 ? 8.261 9.182 0.342 1.00 94.31 87 GLY A CA 1
ATOM 731 C C . GLY A 1 87 ? 7.101 9.719 -0.507 1.00 94.31 87 GLY A C 1
ATOM 732 O O . GLY A 1 87 ? 7.038 10.917 -0.771 1.00 94.31 87 GLY A O 1
ATOM 733 N N . LEU A 1 88 ? 6.164 8.856 -0.906 1.00 94.81 88 LEU A N 1
ATOM 734 C CA . LEU A 1 88 ? 5.080 9.193 -1.825 1.00 94.81 88 LEU A CA 1
ATOM 735 C C . LEU A 1 88 ? 3.861 9.786 -1.117 1.00 94.81 88 LEU A C 1
ATOM 737 O O . LEU A 1 88 ? 3.635 9.611 0.085 1.00 94.81 88 LEU A O 1
ATOM 741 N N . ASN A 1 89 ? 3.001 10.444 -1.897 1.00 91.69 89 ASN A N 1
ATOM 742 C CA . ASN A 1 89 ? 1.736 10.978 -1.409 1.00 91.69 89 ASN A CA 1
ATOM 743 C C . ASN A 1 89 ? 0.571 10.019 -1.682 1.00 91.69 89 ASN A C 1
ATOM 745 O O . ASN A 1 89 ? 0.200 9.771 -2.829 1.00 91.69 89 ASN A O 1
ATOM 749 N N . TYR A 1 90 ? -0.088 9.558 -0.612 1.00 93.31 90 TYR A N 1
ATOM 750 C CA . TYR A 1 90 ? -1.275 8.705 -0.720 1.00 93.31 90 TYR A CA 1
ATOM 751 C C . TYR A 1 90 ? -2.376 9.311 -1.589 1.00 93.31 90 TYR A C 1
ATOM 753 O O . TYR A 1 90 ? -3.068 8.575 -2.279 1.00 93.31 90 TYR A O 1
ATOM 761 N N . LYS A 1 91 ? -2.546 10.639 -1.584 1.00 92.25 91 LYS A N 1
ATOM 762 C CA . LYS A 1 91 ? -3.596 11.296 -2.375 1.00 92.25 91 LYS A CA 1
ATOM 763 C C . LYS A 1 91 ? -3.463 10.995 -3.869 1.00 92.25 91 LYS A C 1
ATOM 765 O O . LYS A 1 91 ? -4.481 10.755 -4.507 1.00 92.25 91 LYS A O 1
ATOM 770 N N . THR A 1 92 ? -2.236 10.944 -4.388 1.00 90.06 92 THR A N 1
ATOM 771 C CA . THR A 1 92 ? -1.947 10.651 -5.800 1.00 90.06 92 THR A CA 1
ATOM 772 C C . THR A 1 92 ? -2.300 9.210 -6.163 1.00 90.06 92 THR A C 1
ATOM 774 O O . THR A 1 92 ? -2.785 8.937 -7.254 1.00 90.06 92 THR A O 1
ATOM 777 N N . LEU A 1 93 ? -2.110 8.281 -5.224 1.00 95.25 93 LEU A N 1
ATOM 778 C CA . LEU A 1 93 ? -2.313 6.847 -5.444 1.00 95.25 93 LEU A CA 1
ATOM 779 C C . LEU A 1 93 ? -3.682 6.351 -4.978 1.00 95.25 93 LEU A C 1
ATOM 781 O O . LEU A 1 93 ? -4.054 5.211 -5.248 1.00 95.25 93 LEU A O 1
ATOM 785 N N . LYS A 1 94 ? -4.451 7.206 -4.300 1.00 94.50 94 LYS A N 1
ATOM 786 C CA . LYS A 1 94 ? -5.739 6.878 -3.686 1.00 94.50 94 LYS A CA 1
ATOM 787 C C . LYS A 1 94 ? -6.684 6.198 -4.671 1.00 94.50 94 LYS A C 1
ATOM 789 O O . LYS A 1 94 ? -7.297 5.208 -4.298 1.00 94.50 94 LYS A O 1
ATOM 794 N N . ILE A 1 95 ? -6.741 6.660 -5.921 1.00 95.12 95 ILE A N 1
ATOM 795 C CA . ILE A 1 95 ? -7.610 6.073 -6.952 1.00 95.12 95 ILE A CA 1
ATOM 796 C C . ILE A 1 95 ? -7.281 4.604 -7.247 1.00 95.12 95 ILE A C 1
ATOM 798 O O . ILE A 1 95 ? -8.195 3.806 -7.426 1.00 95.12 95 ILE A O 1
ATOM 802 N N . ILE A 1 96 ? -5.998 4.220 -7.225 1.00 96.25 96 ILE A N 1
ATOM 803 C CA . ILE A 1 96 ? -5.584 2.823 -7.402 1.00 96.25 96 ILE A CA 1
ATOM 804 C C . ILE A 1 96 ? -6.058 2.012 -6.198 1.00 96.25 96 ILE A C 1
ATOM 806 O O . ILE A 1 96 ? -6.750 1.008 -6.349 1.00 96.25 96 ILE A O 1
ATOM 810 N N . TYR A 1 97 ? -5.735 2.466 -4.988 1.00 96.38 97 TYR A N 1
ATOM 811 C CA . TYR A 1 97 ? -6.064 1.720 -3.777 1.00 96.38 97 TYR A CA 1
ATOM 812 C C . TYR A 1 97 ? -7.575 1.610 -3.551 1.00 96.38 97 TYR A C 1
ATOM 814 O O . TYR A 1 97 ? -8.030 0.546 -3.155 1.00 96.38 97 TYR A O 1
ATOM 822 N N . GLU A 1 98 ? -8.366 2.647 -3.832 1.00 93.94 98 GLU A N 1
ATOM 823 C CA . GLU A 1 98 ? -9.823 2.608 -3.657 1.00 93.94 98 GLU A CA 1
ATOM 824 C C . GLU A 1 98 ? -10.482 1.554 -4.547 1.00 93.94 98 GLU A C 1
ATOM 826 O O . GLU A 1 98 ? -11.251 0.742 -4.033 1.00 93.94 98 GLU A O 1
ATOM 831 N N . VAL A 1 99 ? -10.116 1.497 -5.833 1.00 95.56 99 VAL A N 1
ATOM 832 C CA . VAL A 1 99 ? -10.650 0.495 -6.769 1.00 95.56 99 VAL A CA 1
ATOM 833 C C . VAL A 1 99 ? -10.338 -0.920 -6.281 1.00 95.56 99 VAL A C 1
ATOM 835 O O . VAL A 1 99 ? -11.239 -1.750 -6.180 1.00 95.56 99 VAL A O 1
ATOM 838 N N . TYR A 1 100 ? -9.081 -1.207 -5.934 1.00 96.50 100 TYR A N 1
ATOM 839 C CA . TYR A 1 100 ? -8.681 -2.558 -5.531 1.00 96.50 100 TYR A CA 1
ATOM 840 C C . TYR A 1 100 ? -9.180 -2.943 -4.132 1.00 96.50 100 TYR A C 1
ATOM 842 O O . TYR A 1 100 ? -9.605 -4.080 -3.932 1.00 96.50 100 TYR A O 1
ATOM 850 N N . VAL A 1 101 ? -9.182 -2.019 -3.166 1.00 96.94 101 VAL A N 1
ATOM 851 C CA . VAL A 1 101 ? -9.705 -2.275 -1.813 1.00 96.94 101 VAL A CA 1
ATOM 852 C C . VAL A 1 101 ? -11.202 -2.561 -1.860 1.00 96.94 101 VAL A C 1
ATOM 854 O O . VAL A 1 101 ? -11.659 -3.464 -1.165 1.00 96.94 101 VAL A O 1
ATOM 857 N N . GLU A 1 102 ? -11.965 -1.865 -2.705 1.00 96.31 102 GLU A N 1
ATOM 858 C CA . GLU A 1 102 ? -13.387 -2.161 -2.886 1.00 96.31 102 GLU A CA 1
ATOM 859 C C . GLU A 1 102 ? -13.606 -3.599 -3.384 1.00 96.31 102 GLU A C 1
ATOM 861 O O . GLU A 1 102 ? -14.455 -4.320 -2.854 1.00 96.31 102 GLU A O 1
ATOM 866 N N . GLN A 1 103 ? -12.811 -4.057 -4.359 1.00 95.88 103 GLN A N 1
ATOM 867 C CA . GLN A 1 103 ? -12.886 -5.444 -4.833 1.00 95.88 103 GLN A CA 1
ATOM 868 C C . GLN A 1 103 ? -12.457 -6.445 -3.752 1.00 95.88 103 GLN A C 1
ATOM 870 O O . GLN A 1 103 ? -13.114 -7.470 -3.573 1.00 95.88 103 GLN A O 1
ATOM 875 N N . LEU A 1 104 ? -11.406 -6.143 -2.983 1.00 97.06 104 LEU A N 1
ATOM 876 C CA . LEU A 1 104 ? -10.962 -6.990 -1.873 1.00 97.06 104 LEU A CA 1
ATOM 877 C C . LEU A 1 104 ? -12.039 -7.143 -0.796 1.00 97.06 104 LEU A C 1
ATOM 879 O O . LEU A 1 104 ? -12.256 -8.253 -0.321 1.00 97.06 104 LEU A O 1
ATOM 883 N N . ILE A 1 105 ? -12.751 -6.068 -0.447 1.00 97.69 105 ILE A N 1
ATOM 884 C CA . ILE A 1 105 ? -13.870 -6.123 0.505 1.00 97.69 105 ILE A CA 1
ATOM 885 C C . ILE A 1 105 ? -14.959 -7.070 -0.006 1.00 97.69 105 ILE A C 1
ATOM 887 O O . ILE A 1 105 ? -15.444 -7.912 0.752 1.00 97.69 105 ILE A O 1
ATOM 891 N N . LYS A 1 106 ? -15.308 -6.982 -1.297 1.00 97.81 106 LYS A N 1
ATOM 892 C CA . LYS A 1 106 ? -16.293 -7.880 -1.921 1.00 97.81 106 LYS A CA 1
ATOM 893 C C . LYS A 1 106 ? -15.844 -9.337 -1.852 1.00 97.81 106 LYS A C 1
ATOM 895 O O . LYS A 1 106 ? -16.651 -10.19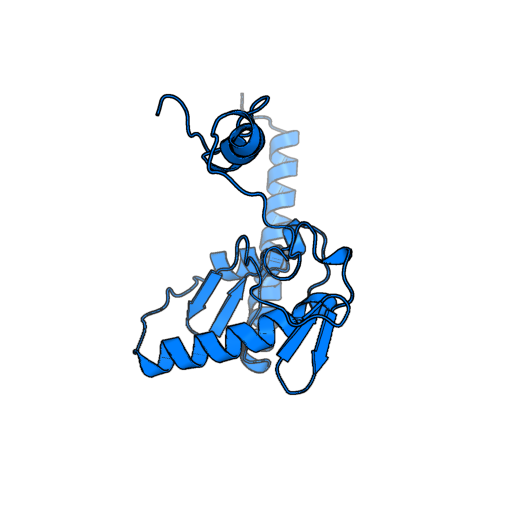6 -1.516 1.00 97.81 106 LYS A O 1
ATOM 900 N N . VAL A 1 107 ? -14.570 -9.622 -2.131 1.00 97.94 107 VAL A N 1
ATOM 901 C CA . VAL A 1 107 ? -14.007 -10.980 -2.043 1.00 97.94 107 VAL A CA 1
ATOM 902 C C . VAL A 1 107 ? -14.036 -11.492 -0.602 1.00 97.94 107 VAL A C 1
ATOM 904 O O . VAL A 1 107 ? -14.548 -12.580 -0.356 1.00 97.94 107 VAL A O 1
ATOM 907 N N . VAL A 1 108 ? -13.553 -10.701 0.357 1.00 97.88 108 VAL A N 1
ATOM 908 C CA . VAL A 1 108 ? -13.539 -11.072 1.780 1.00 97.88 108 VAL A CA 1
ATOM 909 C C . VAL A 1 108 ? -14.945 -11.374 2.282 1.00 97.88 108 VAL A C 1
ATOM 911 O O . VAL A 1 108 ? -15.141 -12.395 2.930 1.00 97.88 108 VAL A O 1
ATOM 914 N N . SER A 1 109 ? -15.924 -10.534 1.940 1.00 97.25 109 SER A N 1
ATOM 915 C CA . SER A 1 109 ? -17.320 -10.751 2.324 1.00 97.25 109 SER A CA 1
ATOM 916 C C . SER A 1 109 ? -17.939 -11.961 1.626 1.00 97.25 109 SER A C 1
ATOM 918 O O . SER A 1 109 ? -18.635 -12.735 2.273 1.00 97.25 109 SER A O 1
ATOM 920 N N . ARG A 1 110 ? -17.686 -12.150 0.325 1.00 98.25 110 ARG A N 1
ATOM 921 C CA . ARG A 1 110 ? -18.252 -13.258 -0.460 1.00 98.25 110 ARG A CA 1
ATOM 922 C C . ARG A 1 110 ? -17.797 -14.626 0.042 1.00 98.25 110 ARG A C 1
ATOM 924 O O . ARG A 1 110 ? -18.567 -15.578 -0.041 1.00 98.25 110 ARG A O 1
ATOM 931 N N . PHE A 1 111 ? -16.553 -14.725 0.501 1.00 98.12 111 PHE A N 1
ATOM 932 C CA . PHE A 1 111 ? -15.944 -15.982 0.936 1.00 98.12 111 PHE A CA 1
ATOM 933 C C . PHE A 1 111 ? -15.782 -16.091 2.459 1.00 98.12 111 PHE A C 1
ATOM 935 O O . PHE A 1 111 ? -15.115 -17.013 2.916 1.00 98.12 111 PHE A O 1
ATOM 942 N N . ASP A 1 112 ? -16.357 -15.160 3.230 1.00 96.56 112 ASP A N 1
ATOM 943 C CA . ASP A 1 112 ? -16.247 -15.090 4.697 1.00 96.56 112 ASP A CA 1
ATOM 944 C C . ASP A 1 112 ? -14.797 -15.246 5.206 1.00 96.56 112 ASP A C 1
ATOM 946 O O . ASP A 1 112 ? -14.472 -16.037 6.097 1.00 96.56 112 ASP A O 1
ATOM 950 N N . LEU A 1 113 ? -13.867 -14.517 4.578 1.00 97.62 113 LEU A N 1
ATOM 951 C CA . LEU A 1 113 ? -12.448 -14.640 4.901 1.00 97.62 113 LEU A CA 1
ATOM 952 C C . LEU A 1 113 ? -12.146 -14.002 6.260 1.00 97.62 113 LEU A C 1
ATOM 954 O O . LEU A 1 113 ? -12.354 -12.807 6.478 1.00 97.62 113 LEU A O 1
ATOM 958 N N . LYS A 1 114 ? -11.553 -14.786 7.163 1.00 97.06 114 LYS A N 1
ATOM 959 C CA . LYS A 1 114 ? -11.102 -14.293 8.468 1.00 97.06 114 LYS A CA 1
ATOM 960 C C . LYS A 1 114 ? -9.813 -13.494 8.325 1.00 97.06 114 LYS A C 1
ATOM 962 O O . LYS A 1 114 ? -8.733 -14.050 8.128 1.00 97.06 114 LYS A O 1
ATOM 967 N N . LEU A 1 115 ? -9.928 -12.177 8.458 1.00 97.12 115 LEU A N 1
ATOM 968 C CA . LEU A 1 115 ? -8.780 -11.277 8.464 1.00 97.12 115 LEU A CA 1
ATOM 969 C C . LEU A 1 115 ? -8.168 -11.154 9.860 1.00 97.12 115 LEU A C 1
ATOM 971 O O . LEU A 1 115 ? -8.852 -11.220 10.883 1.00 97.12 115 LEU A O 1
ATOM 975 N N . ARG A 1 116 ? -6.858 -10.905 9.897 1.00 97.25 116 ARG A N 1
ATOM 976 C CA . ARG A 1 116 ? -6.133 -10.628 11.139 1.00 97.25 116 ARG A CA 1
ATOM 977 C C . ARG A 1 116 ? -6.598 -9.298 11.743 1.00 97.25 116 ARG A C 1
ATOM 979 O O . ARG A 1 116 ? -6.664 -8.288 11.040 1.00 97.25 116 ARG A O 1
ATOM 986 N N . ASN A 1 117 ? -6.848 -9.291 13.050 1.00 96.88 117 ASN A N 1
ATOM 987 C CA . ASN A 1 117 ? -7.075 -8.068 13.819 1.00 96.88 117 ASN A CA 1
ATOM 988 C C . ASN A 1 117 ? -5.747 -7.381 14.157 1.00 96.88 117 ASN A C 1
ATOM 990 O O . ASN A 1 117 ? -4.729 -8.043 14.377 1.00 96.88 117 ASN A O 1
ATOM 994 N N . LEU A 1 118 ? -5.773 -6.052 14.225 1.00 96.00 118 LEU A N 1
ATOM 995 C CA . LEU A 1 118 ? -4.658 -5.259 14.729 1.00 96.00 118 LEU A CA 1
ATOM 996 C C . LEU A 1 118 ? -4.844 -5.005 16.221 1.00 96.00 118 LEU A C 1
ATOM 998 O O . LEU A 1 118 ? -5.946 -4.678 16.660 1.00 96.00 118 LEU A O 1
ATOM 1002 N N . ASN A 1 119 ? -3.763 -5.104 16.989 1.00 95.12 119 ASN A N 1
ATOM 1003 C CA . ASN A 1 119 ? -3.765 -4.602 18.360 1.00 95.12 119 ASN A CA 1
ATOM 1004 C C . ASN A 1 119 ? -3.455 -3.092 18.401 1.00 95.12 119 ASN A C 1
ATOM 1006 O O . ASN A 1 119 ? -2.947 -2.512 17.439 1.00 95.12 119 ASN A O 1
ATOM 1010 N N . ILE A 1 120 ? -3.724 -2.456 19.545 1.00 93.25 120 ILE A N 1
ATOM 1011 C CA . ILE A 1 120 ? -3.541 -1.008 19.738 1.00 93.25 120 ILE A CA 1
ATOM 1012 C C . ILE A 1 120 ? -2.109 -0.561 19.408 1.00 93.25 120 ILE A C 1
ATOM 1014 O O . ILE A 1 120 ? -1.916 0.469 18.763 1.00 93.25 120 ILE A O 1
ATOM 1018 N N . LEU A 1 121 ? -1.093 -1.335 19.804 1.00 93.06 121 LEU A N 1
ATOM 1019 C CA . LEU A 1 121 ? 0.305 -0.982 19.559 1.00 93.06 121 LEU A CA 1
ATOM 1020 C C . LEU A 1 121 ? 0.640 -1.001 18.060 1.00 93.06 121 LEU A C 1
ATOM 1022 O O . LEU A 1 121 ? 1.324 -0.100 17.569 1.00 93.06 121 LEU A O 1
ATOM 1026 N N . GLU A 1 122 ? 0.146 -1.993 17.321 1.00 95.50 122 GLU A N 1
ATOM 1027 C CA . GLU A 1 122 ? 0.284 -2.069 15.866 1.00 95.50 122 GLU A CA 1
ATOM 1028 C C . GLU A 1 122 ? -0.416 -0.900 15.170 1.00 95.50 122 GLU A C 1
ATOM 1030 O O . GLU A 1 122 ? 0.170 -0.280 14.282 1.00 95.50 122 GLU A O 1
ATOM 1035 N N . MET A 1 123 ? -1.624 -0.542 15.608 1.00 95.38 123 MET A N 1
ATOM 1036 C CA . MET A 1 123 ? -2.348 0.614 15.073 1.00 95.38 123 MET A CA 1
ATOM 1037 C C . MET A 1 123 ? -1.579 1.912 15.331 1.00 95.38 123 MET A C 1
ATOM 1039 O O . MET A 1 123 ? -1.349 2.678 14.396 1.00 95.38 123 MET A O 1
ATOM 1043 N N . CYS A 1 124 ? -1.082 2.123 16.554 1.00 95.12 124 CYS A N 1
ATOM 1044 C CA . CYS A 1 124 ? -0.219 3.257 16.887 1.00 95.12 124 CYS A CA 1
ATOM 1045 C C . CYS A 1 124 ? 1.043 3.298 16.011 1.00 95.12 124 CYS A C 1
ATOM 1047 O O . CYS A 1 124 ? 1.412 4.364 15.526 1.00 95.12 124 CYS A O 1
ATOM 1049 N N . ASN A 1 125 ? 1.696 2.152 15.768 1.00 94.25 125 ASN A N 1
ATOM 1050 C CA . ASN A 1 125 ? 2.848 2.058 14.860 1.00 94.25 125 ASN A CA 1
ATOM 1051 C C . ASN A 1 125 ? 2.488 2.484 13.428 1.00 94.25 125 ASN A C 1
ATOM 1053 O O . ASN A 1 125 ? 3.253 3.204 12.787 1.00 94.25 125 ASN A O 1
ATOM 1057 N N . MET A 1 126 ? 1.339 2.042 12.918 1.00 95.69 126 MET A N 1
ATOM 1058 C CA . MET A 1 126 ? 0.884 2.390 11.572 1.00 95.69 126 MET A CA 1
ATOM 1059 C C . MET A 1 126 ? 0.529 3.876 11.461 1.00 95.69 126 MET A C 1
ATOM 1061 O O . MET A 1 126 ? 0.940 4.519 10.496 1.00 95.69 126 MET A O 1
ATOM 1065 N N . ILE A 1 127 ? -0.176 4.440 12.448 1.00 95.12 127 ILE A N 1
ATOM 1066 C CA . ILE A 1 127 ? -0.527 5.869 12.495 1.00 95.12 127 ILE A CA 1
ATOM 1067 C C . ILE A 1 127 ? 0.745 6.719 12.563 1.00 95.12 127 ILE A C 1
ATOM 1069 O O . ILE A 1 127 ? 0.896 7.670 11.797 1.00 95.12 127 ILE A O 1
ATOM 1073 N N . GLU A 1 128 ? 1.698 6.342 13.420 1.00 93.56 128 GLU A N 1
ATOM 1074 C CA . GLU A 1 128 ? 2.990 7.019 13.545 1.00 93.56 128 GLU A CA 1
ATOM 1075 C C . GLU A 1 128 ? 3.743 7.072 12.208 1.00 93.56 128 GLU A C 1
ATOM 1077 O O . GLU A 1 128 ? 4.281 8.121 11.849 1.00 93.56 128 GLU A O 1
ATOM 1082 N N . LYS A 1 129 ? 3.730 5.966 11.455 1.00 92.94 129 LYS A N 1
ATOM 1083 C CA . LYS A 1 129 ? 4.349 5.851 10.127 1.00 92.94 129 LYS A CA 1
ATOM 1084 C C . LYS A 1 129 ? 3.532 6.486 8.999 1.00 92.94 129 LYS A C 1
ATOM 1086 O O . LYS A 1 129 ? 3.940 6.398 7.850 1.00 92.94 129 LYS A O 1
ATOM 1091 N N . LYS A 1 130 ? 2.386 7.115 9.291 1.00 94.06 130 LYS A N 1
ATOM 1092 C CA . LYS A 1 130 ? 1.431 7.618 8.283 1.00 94.06 130 LYS A CA 1
ATOM 1093 C C . LYS A 1 130 ? 0.960 6.527 7.307 1.00 94.06 130 LYS A C 1
ATOM 1095 O O . LYS A 1 130 ? 0.624 6.820 6.167 1.00 94.06 130 LYS A O 1
ATOM 1100 N N . ASN A 1 131 ? 0.899 5.284 7.778 1.00 95.75 131 ASN A N 1
ATOM 1101 C CA . ASN A 1 131 ? 0.557 4.093 7.004 1.00 95.75 131 ASN A CA 1
ATOM 1102 C C . ASN A 1 131 ? -0.740 3.428 7.513 1.00 95.75 131 ASN A C 1
ATOM 1104 O O . ASN A 1 131 ? -0.910 2.216 7.401 1.00 95.75 131 ASN A O 1
ATOM 1108 N N . PHE A 1 132 ? -1.629 4.207 8.140 1.00 96.62 132 PHE A N 1
ATOM 1109 C CA . PHE A 1 132 ? -2.916 3.745 8.666 1.00 96.62 132 PHE A CA 1
ATOM 1110 C C . PHE A 1 132 ? -4.078 4.304 7.839 1.00 96.62 132 PHE A C 1
ATOM 1112 O O . PHE A 1 132 ? -4.379 5.504 7.872 1.00 96.62 132 PHE A O 1
ATOM 1119 N N . TYR A 1 133 ? -4.757 3.418 7.115 1.00 96.44 133 TYR A N 1
ATOM 1120 C CA . TYR A 1 133 ? -5.894 3.747 6.265 1.00 96.44 133 TYR A CA 1
ATOM 1121 C C . TYR A 1 133 ? -7.075 2.829 6.572 1.00 96.44 133 TYR A C 1
ATOM 1123 O O . TYR A 1 133 ? -6.906 1.722 7.075 1.00 96.44 133 TYR A O 1
ATOM 1131 N N . SER A 1 134 ? -8.285 3.289 6.267 1.00 95.69 134 SER A N 1
ATOM 1132 C CA . SER A 1 134 ? -9.485 2.458 6.317 1.00 95.69 134 SER A CA 1
ATOM 1133 C C . SER A 1 134 ? -10.425 2.865 5.197 1.00 95.69 134 SER A C 1
ATOM 1135 O O . SER A 1 134 ? -10.437 4.030 4.792 1.00 95.69 134 SER A O 1
ATOM 1137 N N . TYR A 1 135 ? -11.200 1.900 4.707 1.00 93.56 135 TYR A N 1
ATOM 1138 C CA . TYR A 1 135 ? -12.278 2.159 3.758 1.00 93.56 135 TYR A CA 1
ATOM 1139 C C . TYR A 1 135 ? -13.387 3.019 4.387 1.00 93.56 135 TYR A C 1
ATOM 1141 O O . TYR A 1 135 ? -13.939 3.900 3.737 1.00 93.56 135 TYR A O 1
ATOM 1149 N N . SER A 1 136 ? -13.673 2.824 5.681 1.00 92.81 136 SER A N 1
ATOM 1150 C CA . SER A 1 136 ? -14.625 3.664 6.413 1.00 92.81 136 SER A CA 1
ATOM 1151 C C . SER A 1 136 ? -13.943 4.930 6.925 1.00 92.81 136 SER A C 1
ATOM 1153 O O . SER A 1 136 ? -13.024 4.871 7.750 1.00 92.81 136 SER A O 1
ATOM 1155 N N . PHE A 1 137 ? -14.430 6.089 6.472 1.00 90.69 137 PHE A N 1
ATOM 1156 C CA . PHE A 1 137 ? -13.961 7.390 6.949 1.00 90.69 137 PHE A CA 1
ATOM 1157 C C . PHE A 1 137 ? -14.126 7.530 8.466 1.00 90.69 137 PHE A C 1
ATOM 1159 O O . PHE A 1 137 ? -13.175 7.910 9.144 1.00 90.69 137 PHE A O 1
ATOM 1166 N N . PHE A 1 138 ? -15.294 7.166 9.006 1.00 91.88 138 PHE A N 1
ATOM 1167 C CA . PHE A 1 138 ? -15.565 7.238 10.444 1.00 91.88 138 PHE A CA 1
ATOM 1168 C C . PHE A 1 138 ? -14.634 6.336 11.246 1.00 91.88 138 PHE A C 1
ATOM 1170 O O . PHE A 1 138 ? -14.077 6.782 12.244 1.00 91.88 138 PHE A O 1
ATOM 1177 N N . ASN A 1 139 ? -14.402 5.104 10.781 1.00 90.00 139 ASN A N 1
ATOM 1178 C CA . ASN A 1 139 ? -13.484 4.181 11.444 1.00 90.00 139 ASN A CA 1
ATOM 1179 C C . ASN A 1 139 ? -12.059 4.757 11.466 1.00 90.00 139 ASN A C 1
ATOM 1181 O O . ASN A 1 139 ? -11.411 4.818 12.510 1.00 90.00 139 ASN A O 1
ATOM 1185 N N . LYS A 1 140 ? -11.588 5.271 10.321 1.00 92.19 140 LYS A N 1
ATOM 1186 C CA . LYS A 1 140 ? -10.291 5.950 10.231 1.00 92.19 140 LYS A CA 1
ATOM 1187 C C . LYS A 1 140 ? -10.213 7.145 11.181 1.00 92.19 140 LYS A C 1
ATOM 1189 O O . LYS A 1 140 ? -9.204 7.308 11.864 1.00 92.19 140 LYS A O 1
ATOM 1194 N N . PHE A 1 141 ? -11.227 8.004 11.179 1.00 93.75 141 PHE A N 1
ATOM 1195 C CA . PHE A 1 141 ? -11.256 9.215 11.991 1.00 93.75 141 PHE A CA 1
ATOM 1196 C C . PHE A 1 141 ? -11.232 8.877 13.481 1.00 93.75 141 PHE A C 1
ATOM 1198 O O . PHE A 1 141 ? -10.356 9.360 14.196 1.00 93.75 141 PHE A O 1
ATOM 1205 N N . PHE A 1 142 ? -12.117 7.978 13.915 1.00 94.06 142 PHE A N 1
ATOM 1206 C CA . PHE A 1 142 ? -12.209 7.512 15.292 1.00 94.06 142 PHE A CA 1
ATOM 1207 C C . PHE A 1 142 ? -10.858 7.019 15.810 1.00 94.06 142 PHE A C 1
ATOM 1209 O O . PHE A 1 142 ? -10.360 7.550 16.798 1.00 94.06 142 PHE A O 1
ATOM 1216 N N . TRP A 1 143 ? -10.214 6.075 15.115 1.00 93.75 143 TRP A N 1
ATOM 1217 C CA . TRP A 1 143 ? -8.937 5.524 15.575 1.00 93.75 143 TRP A CA 1
ATOM 1218 C C . TRP A 1 143 ? -7.800 6.541 15.569 1.00 93.75 143 TRP A C 1
ATOM 1220 O O . TRP A 1 143 ? -6.975 6.523 16.478 1.00 93.75 143 TRP A O 1
ATOM 1230 N N . ASN A 1 144 ? -7.757 7.444 14.585 1.00 91.19 144 ASN A N 1
ATOM 1231 C CA . ASN A 1 144 ? -6.742 8.497 14.567 1.00 91.19 144 ASN A CA 1
ATOM 1232 C C . ASN A 1 144 ? -6.890 9.452 15.753 1.00 91.19 144 ASN A C 1
ATOM 1234 O O . ASN A 1 144 ? -5.881 9.816 16.345 1.00 91.19 144 ASN A O 1
ATOM 1238 N N . VAL A 1 145 ? -8.118 9.834 16.113 1.00 93.12 145 VAL A N 1
ATOM 1239 C CA . VAL A 1 145 ? -8.377 10.703 17.270 1.00 93.12 145 VAL A CA 1
ATOM 1240 C C . VAL A 1 145 ? -8.114 9.953 18.573 1.00 93.12 145 VAL A C 1
ATOM 1242 O O . VAL A 1 145 ? -7.343 10.420 19.408 1.00 93.12 145 VAL A O 1
ATOM 1245 N N . PHE A 1 146 ? -8.697 8.763 18.720 1.00 94.25 146 PHE A N 1
ATOM 1246 C CA . PHE A 1 146 ? -8.602 7.946 19.926 1.00 94.25 146 PHE A CA 1
ATOM 1247 C C . PHE A 1 146 ? -7.151 7.591 20.279 1.00 94.25 146 PHE A C 1
ATOM 1249 O O . PHE A 1 146 ? -6.752 7.656 21.440 1.00 94.25 146 PHE A O 1
ATOM 1256 N N . LEU A 1 147 ? -6.328 7.262 19.277 1.00 94.38 147 LEU A N 1
ATOM 1257 C CA . LEU A 1 147 ? -4.935 6.860 19.485 1.00 94.38 147 LEU A CA 1
ATOM 1258 C C . LEU A 1 147 ? -3.936 8.020 19.416 1.00 94.38 147 LEU A C 1
ATOM 1260 O O . LEU A 1 147 ? -2.750 7.799 19.667 1.00 94.38 147 LEU A O 1
ATOM 1264 N N . TYR A 1 148 ? -4.373 9.248 19.119 1.00 91.06 148 TYR A N 1
ATOM 1265 C CA . TYR A 1 148 ? -3.468 10.388 18.950 1.00 91.06 148 TYR A CA 1
ATOM 1266 C C . TYR A 1 148 ? -2.578 10.606 20.180 1.00 91.06 148 TYR A C 1
ATOM 1268 O O . TYR A 1 148 ? -1.352 10.662 20.061 1.00 91.06 148 TYR A O 1
ATOM 1276 N N . GLY A 1 149 ? -3.183 10.646 21.374 1.00 88.75 149 GLY A N 1
ATOM 1277 C CA . GLY A 1 149 ? -2.456 10.815 22.635 1.00 88.75 149 GLY A CA 1
ATOM 1278 C C . GLY A 1 149 ? -1.430 9.704 22.882 1.00 88.75 149 GLY A C 1
ATOM 1279 O O . GLY A 1 149 ? -0.290 9.990 23.245 1.00 88.75 149 GLY A O 1
ATOM 1280 N N . PHE A 1 150 ? -1.786 8.447 22.594 1.00 90.62 150 PHE A N 1
ATOM 1281 C CA . PHE A 1 150 ? -0.875 7.303 22.722 1.00 90.62 150 PHE A CA 1
ATOM 1282 C C . PHE A 1 150 ? 0.317 7.396 21.764 1.00 90.62 150 PHE A C 1
ATOM 1284 O O . PHE A 1 150 ? 1.449 7.111 22.157 1.00 90.62 150 PHE A O 1
ATOM 1291 N N . VAL A 1 151 ? 0.092 7.825 20.519 1.00 90.62 151 VAL A N 1
ATOM 1292 C CA . VAL A 1 151 ? 1.165 8.025 19.534 1.00 90.62 151 VAL A CA 1
ATOM 1293 C C . VAL A 1 151 ? 2.119 9.136 19.981 1.00 90.62 151 VAL A C 1
ATOM 1295 O O . VAL A 1 151 ? 3.337 8.964 19.894 1.00 90.62 151 VAL A O 1
ATOM 1298 N N . VAL A 1 152 ? 1.593 10.254 20.492 1.00 90.00 152 VAL A N 1
ATOM 1299 C CA . VAL A 1 152 ? 2.408 11.362 21.019 1.00 90.00 152 VAL A CA 1
ATOM 1300 C C . VAL A 1 152 ? 3.224 10.912 22.231 1.00 90.00 152 VAL A C 1
ATOM 1302 O O . VAL A 1 152 ? 4.443 11.083 22.239 1.00 90.00 152 VAL A O 1
ATOM 1305 N N . LEU A 1 153 ? 2.587 10.266 23.210 1.00 90.19 153 LEU A N 1
ATOM 1306 C CA . LEU A 1 153 ? 3.254 9.759 24.410 1.00 90.19 153 LEU A CA 1
ATOM 1307 C C . LEU A 1 153 ? 4.384 8.786 24.056 1.00 90.19 153 LEU A C 1
ATOM 1309 O O . LEU A 1 153 ? 5.502 8.915 24.550 1.00 90.19 153 LEU A O 1
ATOM 1313 N N . LYS A 1 154 ? 4.129 7.849 23.140 1.00 88.31 154 LYS A N 1
ATOM 1314 C CA . LYS A 1 154 ? 5.134 6.894 22.669 1.00 88.31 154 LYS A CA 1
ATOM 1315 C C . LYS A 1 154 ? 6.343 7.583 22.028 1.00 88.31 154 LYS A C 1
ATOM 1317 O O . LYS A 1 154 ? 7.476 7.164 22.269 1.00 88.31 154 LYS A O 1
ATOM 1322 N N . LYS A 1 155 ? 6.131 8.642 21.236 1.00 87.50 155 LYS A N 1
ATOM 1323 C CA . LYS A 1 155 ? 7.231 9.440 20.665 1.00 87.50 155 LYS A CA 1
ATOM 1324 C C . LYS A 1 155 ? 8.055 10.122 21.754 1.00 87.50 155 LYS A C 1
ATOM 1326 O O . LYS A 1 155 ? 9.279 10.047 21.700 1.00 87.50 155 LYS A O 1
ATOM 1331 N N . ILE A 1 156 ? 7.400 10.727 22.745 1.00 88.69 156 ILE A N 1
ATOM 1332 C CA . ILE A 1 156 ? 8.070 11.379 23.881 1.00 88.69 156 ILE A CA 1
ATOM 1333 C C . ILE A 1 156 ? 8.921 10.364 24.652 1.00 88.69 156 ILE A C 1
ATOM 1335 O O . ILE A 1 156 ? 10.107 10.603 24.865 1.00 88.69 156 ILE A O 1
ATOM 1339 N N . LEU A 1 157 ? 8.361 9.199 24.991 1.00 88.12 157 LEU A N 1
ATOM 1340 C CA . LEU A 1 157 ? 9.086 8.129 25.684 1.00 88.12 157 LEU A CA 1
ATOM 1341 C C . LEU A 1 157 ? 10.292 7.631 24.877 1.00 88.12 157 LEU A C 1
ATOM 1343 O O . LEU A 1 157 ? 11.366 7.419 25.436 1.00 88.12 157 LEU A O 1
ATOM 1347 N N . LYS A 1 158 ? 10.151 7.485 23.553 1.00 86.50 158 LYS A N 1
ATOM 1348 C CA . LYS A 1 158 ? 11.255 7.089 22.667 1.00 86.50 158 LYS A CA 1
ATOM 1349 C C . LYS A 1 158 ? 12.374 8.133 22.640 1.00 86.50 158 LYS A C 1
ATOM 1351 O O . LYS A 1 158 ? 13.543 7.759 22.671 1.00 86.50 158 LYS A O 1
ATOM 1356 N N . ILE A 1 159 ? 12.028 9.421 22.597 1.00 86.44 159 ILE A N 1
ATOM 1357 C CA . ILE A 1 159 ? 13.001 10.519 22.668 1.00 86.44 159 ILE A CA 1
ATOM 1358 C C . ILE A 1 159 ? 13.713 10.496 24.023 1.00 86.44 159 ILE A C 1
ATOM 1360 O O . ILE A 1 159 ? 14.939 10.488 24.049 1.00 86.44 159 ILE A O 1
ATOM 1364 N N . GLY A 1 160 ? 12.965 10.399 25.126 1.00 84.88 160 GLY A N 1
ATOM 1365 C CA . GLY A 1 160 ? 13.527 10.311 26.475 1.00 84.88 160 GLY A CA 1
ATOM 1366 C C . GLY A 1 160 ? 14.493 9.135 26.630 1.00 84.88 160 GLY A C 1
ATOM 1367 O O . GLY A 1 160 ? 15.615 9.320 27.096 1.00 84.88 160 GLY A O 1
ATOM 1368 N N . ARG A 1 161 ? 14.114 7.947 26.142 1.00 86.06 161 ARG A N 1
ATOM 1369 C CA . ARG A 1 161 ? 14.982 6.759 26.146 1.00 86.06 161 ARG A CA 1
ATOM 1370 C C . ARG A 1 161 ? 16.260 6.970 25.336 1.00 86.06 161 ARG A C 1
ATOM 1372 O O . ARG A 1 161 ? 17.339 6.624 25.800 1.00 86.06 161 ARG A O 1
ATOM 1379 N N . ASN A 1 162 ? 16.154 7.543 24.139 1.00 84.38 162 ASN A N 1
ATOM 1380 C CA . ASN A 1 162 ? 17.319 7.812 23.296 1.00 84.38 162 ASN A CA 1
ATOM 1381 C C . ASN A 1 162 ? 18.253 8.860 23.921 1.00 84.38 162 ASN A C 1
ATOM 1383 O O . ASN A 1 162 ? 19.465 8.759 23.758 1.00 84.38 162 ASN A O 1
ATOM 1387 N N . SER A 1 163 ? 17.710 9.852 24.630 1.00 81.94 163 SER A N 1
ATOM 1388 C CA . SER A 1 163 ? 18.505 10.821 25.388 1.00 81.94 163 SER A CA 1
ATOM 1389 C C . SER A 1 163 ? 19.222 10.160 26.566 1.00 81.94 163 SER A C 1
ATOM 1391 O O . SER A 1 163 ? 20.409 10.401 26.747 1.00 81.94 163 SER A O 1
ATOM 1393 N N . LEU A 1 164 ? 18.550 9.277 27.313 1.00 80.31 164 LEU A N 1
ATOM 1394 C CA . LEU A 1 164 ? 19.170 8.516 28.404 1.00 80.31 164 LEU A CA 1
ATOM 1395 C C . LEU A 1 164 ? 20.309 7.618 27.906 1.00 80.31 164 LEU A C 1
ATOM 1397 O O . LEU A 1 164 ? 21.390 7.664 28.475 1.00 80.31 164 LEU A O 1
ATOM 1401 N N . LEU A 1 165 ? 20.109 6.887 26.803 1.00 82.31 165 LEU A N 1
ATOM 1402 C CA . LEU A 1 165 ? 21.143 6.035 26.193 1.00 82.31 165 LEU A CA 1
ATOM 1403 C C . LEU A 1 165 ? 22.360 6.821 25.677 1.00 82.31 165 LEU A C 1
ATOM 1405 O O . LEU A 1 165 ? 23.446 6.266 25.569 1.00 82.31 165 LEU A O 1
ATOM 1409 N N . LYS A 1 166 ? 22.199 8.109 25.347 1.00 78.56 166 LYS A N 1
ATOM 1410 C CA . LYS A 1 166 ? 23.330 8.984 24.992 1.00 78.56 166 LYS A CA 1
ATOM 1411 C C . LYS A 1 166 ? 24.131 9.441 26.210 1.00 78.56 166 LYS A C 1
ATOM 1413 O O . LYS A 1 166 ? 25.320 9.698 26.071 1.00 78.56 166 LYS A O 1
ATOM 1418 N N . VAL A 1 167 ? 23.479 9.592 27.364 1.00 78.75 167 VAL A N 1
ATOM 1419 C CA . VAL A 1 167 ? 24.121 10.016 28.621 1.00 78.75 167 VAL A CA 1
ATOM 1420 C C . VAL A 1 167 ? 24.742 8.820 29.349 1.00 78.75 167 VAL A C 1
ATOM 1422 O O . VAL A 1 167 ? 25.806 8.952 29.942 1.00 78.75 167 VAL A O 1
ATOM 1425 N N . TYR A 1 168 ? 24.111 7.650 29.250 1.00 73.69 168 TYR A N 1
ATOM 1426 C CA . TYR A 1 168 ? 24.560 6.387 29.829 1.00 73.69 168 TYR A CA 1
ATOM 1427 C C . TYR A 1 168 ? 24.579 5.305 28.740 1.00 73.69 168 TYR A C 1
ATOM 1429 O O . TYR A 1 168 ? 23.621 4.532 28.638 1.00 73.69 168 TYR A O 1
ATOM 1437 N N . PRO A 1 169 ? 25.613 5.262 27.878 1.00 69.56 169 PRO A N 1
ATOM 1438 C CA . PRO A 1 169 ? 25.772 4.146 26.957 1.00 69.56 169 PRO A CA 1
ATOM 1439 C C . PRO A 1 169 ? 25.970 2.863 27.774 1.00 69.56 169 PRO A C 1
ATOM 1441 O O . PRO A 1 169 ? 26.772 2.844 28.708 1.00 69.56 169 PRO A O 1
ATOM 1444 N N . GLU A 1 170 ? 25.199 1.818 27.469 1.00 71.69 170 GLU A N 1
ATOM 1445 C CA . GLU A 1 170 ? 25.398 0.494 28.071 1.00 71.69 170 GLU A CA 1
ATOM 1446 C C . GLU A 1 170 ? 26.847 0.040 27.798 1.00 71.69 170 GLU A C 1
ATOM 1448 O O . GLU A 1 170 ? 27.320 0.162 26.664 1.00 71.69 170 GLU A O 1
ATOM 1453 N N . ALA A 1 171 ? 27.555 -0.375 28.857 1.00 56.72 171 ALA A N 1
ATOM 1454 C CA . ALA A 1 171 ? 28.954 -0.816 28.826 1.00 56.72 171 ALA A CA 1
ATOM 1455 C C . ALA A 1 171 ? 29.122 -2.198 28.181 1.00 56.72 171 ALA A C 1
ATOM 1457 O O . ALA A 1 171 ? 28.221 -3.048 28.375 1.00 56.72 171 ALA A O 1
#

Secondary structure (DSSP, 8-state):
-----SS-BTTB-TTGGGGGTHHHH-TT------GGGSEETTTGGGS-EEEETTEEEETTEEP--EE-TT-EEEGGGEEE--GGGGT--HHHHHHHHHHHHHHHHHHHHHTT--PPPPPHHHHHHHHHTT--EESSHHHHHHHHHHHHHHHHHHHHHHHHHHHHHHHS---

Foldseek 3Di:
DPDADCDDDDQDHGPVSVVVCDVVVDDPDDDDPDVLAPAELVCVVVWDWDADPLFIDTNNHTRPDYDQPPWDAFPQQKIFRCNLVSVHDCVRCVSVCLSVSVVVVVVCVVVVPHGHHDDLVRQLVCVLSVGIDGPDPVVSVVSCVVCVVVNVVVVVVVVVVVVVCVVPPDD

Sequence (171 aa):
MEWCYNRLEEGRLGDQKYLDIWPQAYKNVCVLKNEQAGVALWNVEKYKIELKNGRIFIDDVLLVFYHFHMFKFYAGNIYGTGISDYGLNYKTLKIIYEVYVEQLIKVVSRFDLKLRNLNILEMCNMIEKKNFYSYSFFNKFFWNVFLYGFVVLKKILKIGRNSLLKVYPEA

Organism: NCBI:txid996803